Protein AF-A0ABD0PTB9-F1 (afdb_monomer)

Solvent-accessible surface area (back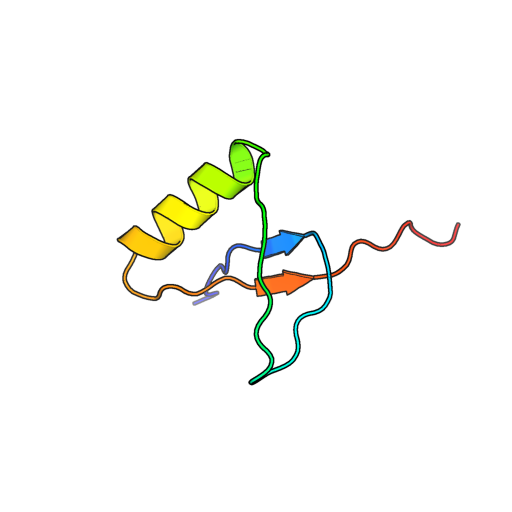bone atoms only — not comparable to full-atom values): 3718 Å² total; per-residue (Å²): 131,88,78,86,68,57,72,49,77,70,46,79,79,57,91,96,55,91,76,92,76,91,83,80,56,67,73,59,53,53,50,50,53,50,27,61,72,69,71,73,66,61,67,46,62,35,58,77,75,83,76,82,126

Foldseek 3Di:
DDDDAAEDEDDDDDPPDDDDDDDDDVVVVVVQVVLVVVPVVDHHYDYDDDDDD

Radius of gyration: 12.64 Å; Cα contacts (8 Å, |Δi|>4): 42; chains: 1; bounding box: 27×29×32 Å

InterPro domains:
  IPR003111 Lon protease, N-terminal domain [PF02190] (5-46)
  IPR015947 PUA-like superfamily [SSF88697] (4-52)
  IPR046336 Lon protease, N-terminal domain superfamily [G3DSA:2.30.130.40] (3-53)

Mean predicted aligned error: 5.25 Å

Structure (mmCIF, N/CA/C/O backbone):
data_AF-A0ABD0PTB9-F1
#
_entry.id   AF-A0ABD0PTB9-F1
#
loop_
_atom_site.group_PDB
_atom_site.id
_atom_site.type_symbol
_atom_site.label_atom_id
_atom_site.label_alt_id
_atom_site.label_comp_id
_atom_site.label_asym_id
_atom_site.label_entity_id
_atom_site.label_seq_id
_atom_site.pdbx_PDB_ins_code
_atom_site.Cartn_x
_atom_site.Cartn_y
_atom_site.Cartn_z
_atom_site.occupancy
_atom_site.B_iso_or_equiv
_atom_site.auth_seq_id
_atom_site.auth_comp_id
_atom_site.auth_asym_id
_atom_site.auth_atom_id
_atom_site.pdbx_PDB_model_num
ATOM 1 N N . LEU A 1 1 ? -14.121 -13.646 14.791 1.00 44.25 1 LEU A N 1
ATOM 2 C CA . LEU A 1 1 ? -14.423 -12.367 14.114 1.00 44.25 1 LEU A CA 1
ATOM 3 C C . LEU A 1 1 ? -13.395 -12.198 13.003 1.00 44.25 1 LEU A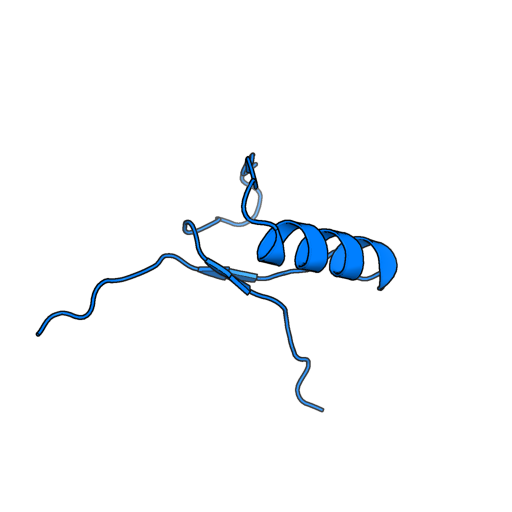 C 1
ATOM 5 O O . LEU A 1 1 ? -12.225 -11.992 13.308 1.00 44.25 1 LEU A O 1
ATOM 9 N N . THR A 1 2 ? -13.773 -12.450 11.754 1.00 49.16 2 THR A N 1
ATOM 10 C CA . THR A 1 2 ? -12.876 -12.330 10.596 1.00 49.16 2 THR A CA 1
ATOM 11 C C . THR A 1 2 ? -12.359 -10.894 10.522 1.00 49.16 2 THR A C 1
ATOM 13 O O . THR A 1 2 ? -13.136 -9.956 10.393 1.00 49.16 2 THR A O 1
ATOM 16 N N . LYS A 1 3 ? -11.052 -10.701 10.726 1.00 74.38 3 LYS A N 1
ATOM 17 C CA . LYS A 1 3 ? -10.410 -9.394 10.565 1.0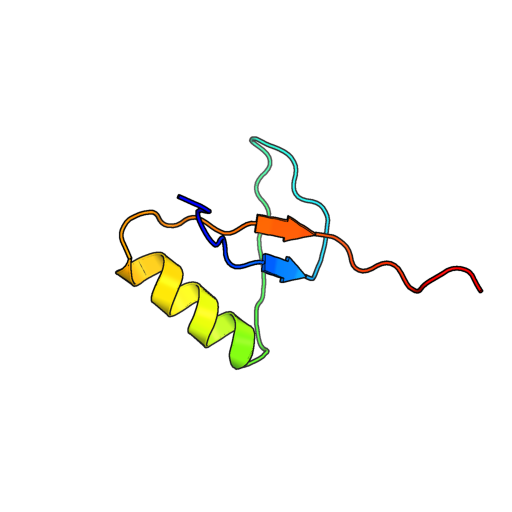0 74.38 3 LYS A CA 1
ATOM 18 C C . LYS A 1 3 ? -10.170 -9.199 9.074 1.00 74.38 3 LYS A C 1
ATOM 20 O O . LYS A 1 3 ? -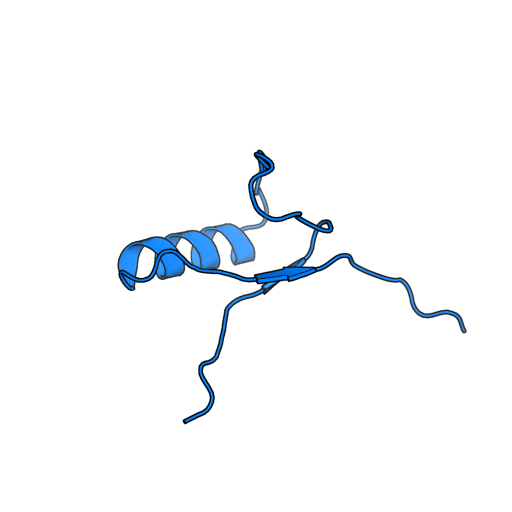9.215 -9.763 8.548 1.00 74.38 3 LYS A O 1
ATOM 25 N N . ASP A 1 4 ? -11.033 -8.443 8.409 1.00 85.00 4 ASP A N 1
ATOM 26 C CA . ASP A 1 4 ? -10.805 -8.048 7.021 1.00 85.00 4 ASP A CA 1
ATOM 27 C C . ASP A 1 4 ? -9.547 -7.169 6.946 1.00 85.00 4 ASP A C 1
ATOM 29 O O . ASP A 1 4 ? -9.429 -6.163 7.650 1.00 85.00 4 ASP A O 1
ATOM 33 N N . ILE A 1 5 ? -8.573 -7.573 6.127 1.00 90.94 5 ILE A N 1
ATOM 34 C CA . ILE A 1 5 ? -7.300 -6.867 5.938 1.00 90.94 5 ILE A CA 1
ATOM 35 C C . ILE A 1 5 ? -7.241 -6.373 4.489 1.00 90.94 5 ILE A C 1
ATOM 37 O O . ILE A 1 5 ? -7.342 -7.192 3.575 1.00 90.94 5 ILE A O 1
ATOM 41 N N . PRO A 1 6 ? -7.051 -5.064 4.245 1.00 93.31 6 PRO A N 1
ATOM 42 C CA . PRO A 1 6 ? -6.890 -4.546 2.890 1.00 93.31 6 PRO A CA 1
ATOM 43 C C . PRO A 1 6 ? -5.648 -5.129 2.207 1.00 93.31 6 PRO A C 1
ATOM 45 O O . PRO A 1 6 ? -4.598 -5.243 2.842 1.00 93.31 6 PRO A O 1
ATOM 48 N N . ILE A 1 7 ? -5.753 -5.458 0.917 1.00 94.06 7 ILE A N 1
ATOM 49 C CA . ILE A 1 7 ? -4.667 -6.060 0.131 1.00 94.06 7 ILE A CA 1
ATOM 50 C C . ILE A 1 7 ? -4.183 -5.093 -0.953 1.00 94.06 7 ILE A C 1
ATOM 52 O O . ILE A 1 7 ? -4.960 -4.625 -1.786 1.00 94.06 7 ILE A O 1
ATOM 56 N N . PHE A 1 8 ? -2.878 -4.824 -0.956 1.00 95.38 8 PHE A N 1
ATOM 57 C CA . PHE A 1 8 ? -2.176 -4.147 -2.040 1.00 95.38 8 PHE A CA 1
ATOM 58 C C . PHE A 1 8 ? -1.562 -5.187 -2.985 1.00 95.38 8 PHE A C 1
ATOM 60 O O . PHE A 1 8 ? -0.608 -5.877 -2.622 1.00 95.38 8 PHE A O 1
ATOM 67 N N . VAL A 1 9 ? -2.105 -5.304 -4.197 1.00 94.50 9 VAL A N 1
ATOM 68 C CA . VAL A 1 9 ? -1.591 -6.238 -5.207 1.00 94.50 9 VAL A CA 1
ATOM 69 C C . VAL A 1 9 ? -0.494 -5.545 -6.010 1.00 94.50 9 VAL A C 1
ATOM 71 O O . VAL A 1 9 ? -0.776 -4.582 -6.721 1.00 94.50 9 VAL A O 1
ATOM 74 N N . CYS A 1 10 ? 0.752 -6.006 -5.887 1.00 92.81 10 CYS A N 1
ATOM 75 C CA . CYS A 1 10 ? 1.885 -5.455 -6.640 1.00 92.81 10 CYS A CA 1
ATOM 76 C C . CYS A 1 10 ? 3.088 -6.405 -6.656 1.00 92.81 10 CYS A C 1
ATOM 78 O O . CYS A 1 10 ? 3.556 -6.779 -7.725 1.00 92.81 10 CYS A O 1
ATOM 80 N N . THR A 1 11 ? 3.587 -6.794 -5.479 1.00 91.06 11 THR A N 1
ATOM 81 C CA . THR A 1 11 ? 4.780 -7.640 -5.314 1.00 91.06 11 THR A CA 1
ATOM 82 C C . THR A 1 11 ? 4.750 -8.375 -3.970 1.00 91.06 11 THR A C 1
ATOM 84 O O . THR A 1 11 ? 3.927 -8.066 -3.103 1.00 91.06 11 THR A O 1
ATOM 87 N N . VAL A 1 12 ? 5.654 -9.338 -3.782 1.00 91.88 12 VAL A N 1
ATOM 88 C CA . VAL A 1 12 ? 5.893 -10.000 -2.491 1.00 91.88 12 VAL A CA 1
ATOM 89 C C . VAL A 1 12 ? 6.790 -9.113 -1.623 1.00 91.88 12 VAL A C 1
ATOM 91 O O . VAL A 1 12 ? 7.878 -8.725 -2.044 1.00 91.88 12 VAL A O 1
ATOM 94 N N . ALA A 1 13 ? 6.350 -8.814 -0.398 1.00 93.12 13 ALA A N 1
ATOM 95 C CA . ALA A 1 13 ? 7.159 -8.133 0.612 1.00 93.12 13 ALA A CA 1
ATOM 96 C C . ALA A 1 13 ? 7.645 -9.124 1.677 1.00 93.12 13 ALA A C 1
ATOM 98 O O . ALA A 1 13 ? 6.878 -9.968 2.142 1.00 93.12 13 ALA A O 1
ATOM 99 N N . TYR A 1 14 ? 8.908 -8.992 2.087 1.00 92.69 14 TYR A N 1
ATOM 100 C CA . TYR A 1 14 ? 9.523 -9.838 3.110 1.00 92.69 14 TYR A CA 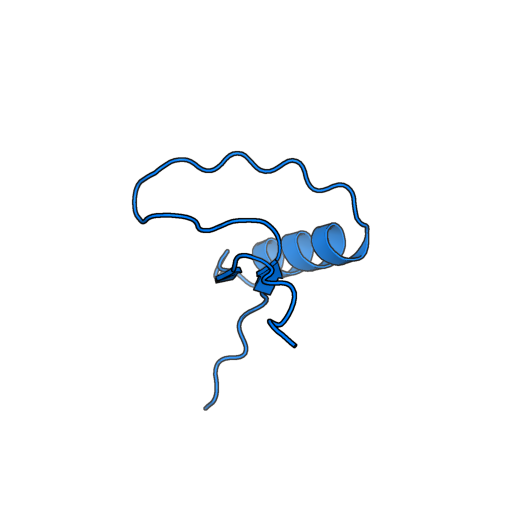1
ATOM 101 C C . TYR A 1 14 ? 9.628 -9.095 4.452 1.00 92.69 14 TYR A C 1
ATOM 103 O O . TYR A 1 14 ? 9.920 -7.895 4.462 1.00 92.69 14 TYR A O 1
ATOM 111 N N . PRO A 1 15 ? 9.415 -9.774 5.596 1.00 94.75 15 PRO A N 1
ATOM 112 C CA . PRO A 1 15 ? 9.543 -9.155 6.913 1.00 94.75 15 PRO A CA 1
ATOM 113 C C . PRO A 1 15 ? 10.912 -8.493 7.124 1.00 94.75 15 PRO A C 1
ATOM 115 O O . PRO A 1 15 ? 11.946 -9.084 6.831 1.00 94.75 15 PRO A O 1
ATOM 118 N N . GLY A 1 16 ? 10.917 -7.264 7.649 1.00 94.56 16 GLY A N 1
ATOM 119 C CA . GLY A 1 16 ? 12.141 -6.508 7.950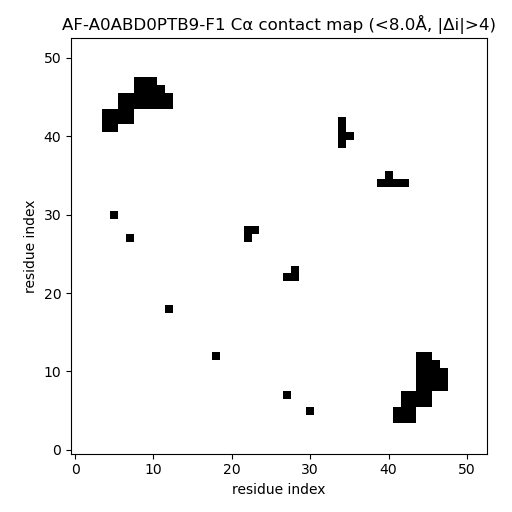 1.00 94.56 16 GLY A CA 1
ATOM 120 C C . GLY A 1 16 ? 12.826 -5.852 6.746 1.00 94.56 16 GLY A C 1
ATOM 121 O O . GLY A 1 16 ? 13.747 -5.064 6.947 1.00 94.56 16 GLY A O 1
ATOM 122 N N . ILE A 1 17 ? 12.372 -6.113 5.515 1.00 94.81 17 ILE A N 1
ATOM 123 C CA . ILE A 1 17 ? 12.949 -5.525 4.302 1.00 94.81 17 ILE A CA 1
ATOM 124 C C . ILE A 1 17 ? 12.153 -4.275 3.894 1.00 94.81 17 ILE A C 1
ATOM 126 O O . ILE A 1 17 ? 10.943 -4.375 3.668 1.00 94.81 17 ILE A O 1
ATOM 130 N N . PRO A 1 18 ? 12.792 -3.093 3.771 1.00 94.38 18 PRO A N 1
ATOM 131 C CA . PRO A 1 18 ? 12.127 -1.903 3.255 1.00 94.38 18 PRO A CA 1
ATOM 132 C C . PRO A 1 18 ? 11.569 -2.135 1.846 1.00 94.38 18 PRO A C 1
ATOM 134 O O . PRO A 1 18 ? 12.287 -2.560 0.944 1.00 94.38 18 PRO A O 1
ATOM 137 N N . CYS A 1 19 ? 10.293 -1.814 1.646 1.00 92.88 19 CYS A N 1
ATOM 138 C CA . CYS A 1 19 ? 9.611 -1.929 0.359 1.00 92.88 19 CYS A CA 1
ATOM 139 C C . CYS A 1 19 ? 9.021 -0.558 -0.017 1.00 92.88 19 CYS A C 1
ATOM 141 O O . CYS A 1 19 ? 7.890 -0.250 0.369 1.00 92.88 19 CYS A O 1
ATOM 143 N N . PRO A 1 20 ? 9.791 0.325 -0.680 1.00 93.06 20 PRO A N 1
ATOM 144 C CA . PRO A 1 20 ? 9.276 1.613 -1.129 1.00 93.06 20 PRO A CA 1
ATOM 145 C C . PRO A 1 20 ? 8.251 1.406 -2.252 1.00 93.06 20 PRO A C 1
ATOM 147 O O . PRO A 1 20 ? 8.540 0.757 -3.254 1.00 93.06 20 PRO A O 1
ATOM 150 N N . LEU A 1 21 ? 7.051 1.972 -2.093 1.00 92.19 21 LEU A N 1
ATOM 151 C CA . LEU A 1 21 ? 5.945 1.809 -3.039 1.00 92.19 21 LEU A CA 1
ATOM 152 C C . LEU A 1 21 ? 5.492 3.156 -3.599 1.00 92.19 21 LEU A C 1
ATOM 154 O O . LEU A 1 21 ? 5.027 4.033 -2.865 1.00 92.19 21 LEU A O 1
ATOM 158 N N . HIS A 1 22 ? 5.545 3.293 -4.923 1.00 94.75 22 HIS A N 1
ATOM 159 C CA . HIS A 1 22 ? 4.858 4.371 -5.619 1.00 94.75 22 HIS A CA 1
ATOM 160 C C . HIS A 1 22 ? 3.445 3.914 -5.971 1.00 94.75 22 HIS A C 1
ATOM 162 O O . HIS A 1 22 ? 3.252 3.088 -6.855 1.00 94.75 22 HIS A O 1
ATOM 168 N N . ILE A 1 23 ? 2.445 4.450 -5.275 1.00 95.06 23 ILE A N 1
ATOM 169 C CA . ILE A 1 23 ? 1.044 4.144 -5.568 1.00 95.06 23 ILE A CA 1
ATOM 170 C C . ILE A 1 23 ? 0.412 5.310 -6.347 1.00 95.06 23 ILE A C 1
ATOM 172 O O . ILE A 1 23 ? 0.544 6.482 -6.022 1.00 95.06 23 ILE A O 1
ATOM 176 N N . PHE A 1 24 ? -0.212 5.026 -7.471 1.00 95.81 24 PHE A N 1
ATOM 177 C CA . PHE A 1 24 ? -0.766 6.074 -8.339 1.00 95.81 24 PHE A CA 1
ATOM 178 C C . PHE A 1 24 ? -2.245 5.821 -8.597 1.00 95.81 24 PHE A C 1
ATOM 180 O O . PHE A 1 24 ? -3.013 6.761 -8.769 1.00 95.81 24 PHE A O 1
ATOM 187 N N . GLU A 1 25 ? -2.669 4.557 -8.533 1.00 97.19 25 GLU A N 1
ATOM 188 C CA . GLU A 1 25 ? -4.067 4.198 -8.689 1.00 97.19 25 GLU A CA 1
ATOM 189 C C . GLU A 1 25 ? -4.920 4.769 -7.539 1.00 97.19 25 GLU A C 1
ATOM 191 O O . GLU A 1 25 ? -4.647 4.485 -6.360 1.00 97.19 25 GLU A O 1
ATOM 196 N N . PRO A 1 26 ? -5.999 5.512 -7.851 1.00 97.69 26 PRO A N 1
ATOM 197 C CA . PRO A 1 26 ? -6.849 6.148 -6.843 1.00 97.69 26 PRO A CA 1
ATOM 198 C C . PRO A 1 26 ? -7.403 5.180 -5.788 1.00 97.69 26 PRO A C 1
ATOM 200 O O . PRO A 1 26 ? -7.474 5.525 -4.606 1.00 97.69 26 PRO A O 1
ATOM 203 N N . ARG A 1 27 ? -7.730 3.939 -6.180 1.00 96.44 27 ARG A N 1
ATOM 204 C CA . ARG A 1 27 ? -8.247 2.905 -5.264 1.00 96.44 27 ARG A CA 1
ATOM 205 C C . ARG A 1 27 ? -7.272 2.577 -4.130 1.00 96.44 27 ARG A C 1
ATOM 207 O O . ARG A 1 27 ? -7.676 2.498 -2.971 1.00 96.44 27 ARG A O 1
ATOM 214 N N . TYR A 1 28 ? -5.981 2.459 -4.437 1.00 97.00 28 TYR A N 1
ATOM 215 C CA . TYR A 1 28 ? -4.966 2.148 -3.435 1.00 97.00 28 TYR A CA 1
ATOM 216 C C . TYR A 1 28 ? -4.591 3.379 -2.611 1.00 97.00 28 TYR A C 1
ATOM 218 O O . TYR A 1 28 ? -4.252 3.248 -1.437 1.00 97.00 28 TYR A O 1
ATOM 226 N N . ARG A 1 29 ? -4.724 4.589 -3.170 1.00 96.50 29 ARG A N 1
ATOM 227 C CA . ARG A 1 29 ? -4.580 5.828 -2.392 1.00 96.50 29 ARG A CA 1
ATOM 228 C C . ARG A 1 29 ? -5.662 5.978 -1.329 1.00 96.50 29 ARG A C 1
ATOM 230 O O . ARG A 1 29 ? -5.332 6.274 -0.180 1.00 96.50 29 ARG A O 1
ATOM 237 N N . LEU A 1 30 ? -6.916 5.681 -1.667 1.00 96.44 30 LEU A N 1
ATOM 238 C CA . LEU A 1 30 ? -8.001 5.640 -0.685 1.00 96.44 30 LEU A CA 1
ATOM 239 C C . LEU A 1 30 ? -7.769 4.558 0.381 1.00 96.44 30 LEU A C 1
ATOM 241 O O . LEU A 1 30 ? -7.964 4.821 1.568 1.00 96.44 30 LEU A O 1
ATOM 245 N N . MET A 1 31 ? -7.326 3.365 -0.029 1.00 95.62 31 MET A N 1
ATOM 246 C CA . MET A 1 31 ? -6.999 2.27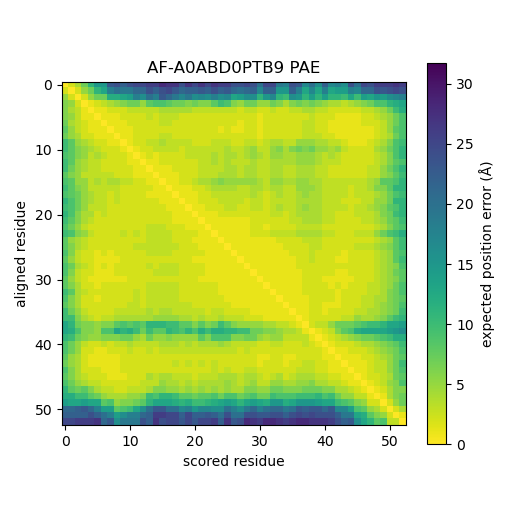2 0.891 1.00 95.62 31 MET A CA 1
ATOM 247 C C . MET A 1 31 ? -5.926 2.684 1.904 1.00 95.62 31 MET A C 1
ATOM 249 O O . MET A 1 31 ? -6.145 2.538 3.105 1.00 95.62 31 MET A O 1
ATOM 253 N N . MET A 1 32 ? -4.810 3.262 1.444 1.00 94.94 32 MET A N 1
ATOM 254 C CA . MET A 1 32 ? -3.739 3.700 2.344 1.00 94.94 32 MET A CA 1
ATOM 255 C C . MET A 1 32 ? -4.209 4.778 3.312 1.00 94.94 32 MET A C 1
ATOM 257 O O . MET A 1 32 ? -3.899 4.695 4.498 1.00 94.94 32 MET A O 1
ATOM 261 N N . ARG A 1 33 ? -5.006 5.750 2.849 1.00 94.12 33 ARG A N 1
ATOM 262 C CA . ARG A 1 33 ? -5.575 6.772 3.737 1.00 94.12 33 ARG A CA 1
ATOM 263 C C . ARG A 1 33 ? -6.384 6.136 4.875 1.00 94.12 33 ARG A C 1
ATOM 265 O O . ARG A 1 33 ? -6.128 6.433 6.037 1.00 94.12 33 ARG A O 1
ATOM 272 N N . ARG A 1 34 ? -7.264 5.177 4.561 1.00 93.31 34 ARG A N 1
ATOM 273 C CA . ARG A 1 34 ? -8.048 4.433 5.567 1.00 93.31 34 ARG A CA 1
ATOM 274 C C . ARG A 1 34 ? -7.163 3.611 6.514 1.00 93.31 34 ARG A C 1
ATOM 276 O O . ARG A 1 34 ? -7.401 3.600 7.719 1.00 93.31 34 ARG A O 1
ATOM 283 N N . CYS A 1 35 ? -6.120 2.945 6.013 1.00 93.00 35 CYS A N 1
ATOM 284 C CA . CYS A 1 35 ? -5.164 2.216 6.862 1.00 93.00 35 CYS A CA 1
ATOM 285 C C . CYS A 1 35 ? -4.455 3.143 7.863 1.00 93.00 35 CYS A C 1
ATOM 287 O O . CYS A 1 35 ? -4.201 2.741 8.999 1.00 93.00 35 CYS A O 1
ATOM 289 N N . MET A 1 36 ? -4.155 4.380 7.456 1.00 91.94 36 MET A N 1
ATOM 290 C CA . MET A 1 36 ? -3.531 5.381 8.323 1.00 91.94 36 MET A CA 1
ATOM 291 C C . MET A 1 36 ? -4.505 5.941 9.369 1.00 91.94 36 MET A C 1
ATOM 293 O O . MET A 1 36 ? -4.098 6.159 10.509 1.00 91.94 36 MET A O 1
ATOM 297 N N . GLU A 1 37 ? -5.778 6.124 9.009 1.00 93.00 37 GLU A N 1
ATOM 298 C CA . GLU A 1 37 ? -6.837 6.643 9.892 1.00 93.00 37 GLU A CA 1
ATOM 299 C C . GLU A 1 37 ? -7.325 5.608 10.925 1.00 93.00 37 GLU A C 1
ATOM 301 O O . GLU A 1 37 ? -7.633 5.960 12.059 1.00 93.00 37 GLU A O 1
ATOM 306 N N . THR A 1 38 ? -7.352 4.317 10.575 1.00 84.81 38 THR A N 1
ATOM 307 C CA . THR A 1 38 ? -7.875 3.222 11.429 1.00 84.81 38 THR A CA 1
ATOM 308 C C . THR A 1 38 ? -6.925 2.771 12.550 1.00 84.81 38 THR A C 1
ATOM 310 O O . THR A 1 38 ? -7.193 1.792 13.246 1.00 84.81 38 THR A O 1
ATOM 313 N N . GLY A 1 39 ? -5.789 3.450 12.732 1.00 77.19 39 GLY A N 1
ATOM 314 C CA . GLY A 1 39 ? -4.861 3.261 13.855 1.00 77.19 39 GLY A CA 1
ATOM 315 C C . GLY A 1 39 ? -3.946 2.034 13.768 1.00 77.19 39 GLY A C 1
ATOM 316 O O . GLY A 1 39 ? -2.835 2.070 14.292 1.00 77.19 39 GLY A O 1
ATOM 317 N N . THR A 1 40 ? -4.347 0.968 13.067 1.00 85.56 40 THR A N 1
ATOM 318 C CA . THR A 1 40 ? -3.513 -0.242 12.937 1.00 85.56 40 THR A CA 1
ATOM 319 C C . THR A 1 40 ? -2.334 -0.059 11.990 1.00 85.56 40 THR A C 1
ATOM 321 O O . THR A 1 40 ? -1.321 -0.731 12.179 1.00 85.56 40 THR A O 1
ATOM 324 N N . LYS A 1 41 ? -2.461 0.829 10.988 1.00 90.88 41 LYS A N 1
ATOM 325 C CA . LYS A 1 41 ? -1.452 1.089 9.945 1.00 90.88 41 LYS A CA 1
ATOM 326 C C . LYS A 1 41 ? -0.971 -0.193 9.252 1.00 90.88 41 LYS A C 1
ATOM 328 O O . LYS A 1 41 ? 0.199 -0.320 8.904 1.00 90.88 41 LYS A O 1
ATOM 333 N N . LYS A 1 42 ? -1.878 -1.162 9.085 1.00 91.69 42 LYS A N 1
ATOM 334 C CA . LYS A 1 42 ? -1.596 -2.482 8.508 1.00 91.69 42 LYS A CA 1
ATOM 335 C C . LYS A 1 42 ? -2.391 -2.700 7.227 1.00 91.69 42 LYS A C 1
ATOM 337 O O . LYS A 1 42 ? -3.555 -2.320 7.128 1.00 91.69 42 LYS A O 1
ATOM 342 N N . PHE A 1 43 ? -1.742 -3.353 6.276 1.00 93.81 43 PHE A N 1
ATOM 343 C CA . PHE A 1 43 ? -2.317 -3.905 5.056 1.00 93.81 43 PHE A CA 1
ATOM 344 C C . PHE A 1 43 ? -1.482 -5.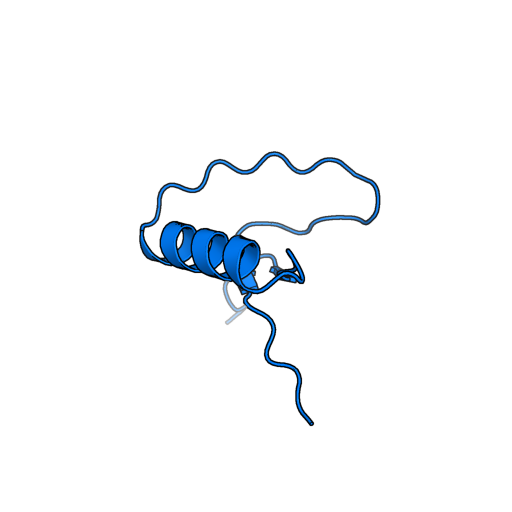127 4.650 1.00 93.81 43 PHE A C 1
ATOM 346 O O . PHE A 1 43 ? -0.347 -5.282 5.106 1.00 93.81 43 PHE A O 1
ATOM 353 N N . GLY A 1 44 ? -2.054 -6.009 3.837 1.00 93.56 44 GLY A N 1
ATOM 354 C CA . GLY A 1 44 ? -1.352 -7.148 3.249 1.00 93.56 44 GLY A CA 1
ATOM 355 C C . GLY A 1 44 ? -0.836 -6.830 1.849 1.00 93.56 44 GLY A C 1
ATOM 356 O O . GLY A 1 44 ? -1.375 -5.962 1.163 1.00 93.56 44 GLY A O 1
ATOM 357 N N . MET A 1 45 ? 0.188 -7.558 1.410 1.00 95.12 45 MET A N 1
ATOM 358 C CA . MET A 1 45 ? 0.705 -7.494 0.044 1.00 95.12 45 MET A CA 1
ATOM 359 C C . MET A 1 45 ? 0.668 -8.871 -0.600 1.00 95.12 45 MET A C 1
ATOM 361 O O . MET A 1 45 ? 0.974 -9.868 0.053 1.00 95.12 45 MET A O 1
ATOM 365 N N . CYS A 1 46 ? 0.327 -8.919 -1.882 1.00 91.38 46 CYS A N 1
ATOM 366 C CA . CYS A 1 46 ? 0.465 -10.124 -2.685 1.00 91.38 46 CYS A CA 1
ATOM 367 C C . CYS A 1 46 ? 0.981 -9.784 -4.084 1.00 91.38 46 CYS A C 1
ATOM 369 O O . CYS A 1 46 ? 0.766 -8.683 -4.604 1.00 91.38 46 CYS A O 1
ATOM 371 N N . SER A 1 47 ? 1.657 -10.754 -4.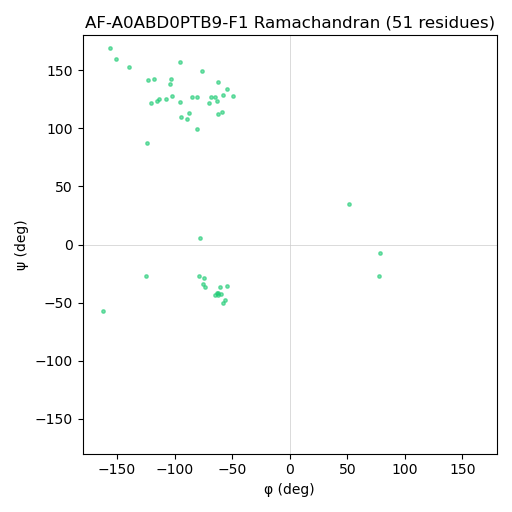695 1.00 92.38 47 SER A N 1
ATOM 372 C CA . SER A 1 47 ? 1.950 -10.703 -6.122 1.00 92.38 47 SER A CA 1
ATOM 373 C C . SER A 1 47 ? 0.694 -11.041 -6.914 1.00 92.38 47 SER A C 1
ATOM 375 O O . SER A 1 47 ? -0.152 -11.809 -6.454 1.00 92.38 47 SER A O 1
ATOM 377 N N . TYR A 1 48 ? 0.578 -10.468 -8.106 1.00 88.62 48 TYR A N 1
ATOM 378 C CA . TYR A 1 48 ? -0.403 -10.922 -9.077 1.00 88.62 48 TYR A CA 1
ATOM 379 C C . TYR A 1 48 ? 0.185 -12.094 -9.864 1.00 88.62 48 TYR A C 1
ATOM 381 O O . TYR A 1 48 ? 1.269 -11.969 -10.433 1.00 88.62 48 TYR A O 1
ATOM 389 N N . GLU A 1 49 ? -0.527 -13.215 -9.913 1.00 84.62 49 GLU A N 1
ATOM 390 C CA . GLU A 1 49 ? -0.226 -14.302 -10.841 1.00 84.62 49 GLU A CA 1
ATOM 391 C C . GLU A 1 49 ? -1.297 -14.331 -11.930 1.00 84.62 49 GLU A C 1
ATOM 393 O O . GLU A 1 49 ? -2.492 -14.414 -11.639 1.00 84.62 49 GLU A O 1
ATOM 398 N N . HIS A 1 50 ? -0.876 -14.262 -13.195 1.00 79.69 50 HIS A N 1
ATOM 399 C CA . HIS A 1 50 ? -1.765 -14.614 -14.295 1.00 79.69 50 HIS A CA 1
ATOM 400 C C . HIS A 1 50 ? -1.967 -16.128 -14.242 1.00 79.69 50 HIS A C 1
ATOM 402 O O . HIS A 1 50 ? -0.989 -16.876 -14.276 1.00 79.69 50 HIS A O 1
ATOM 408 N N . GLY A 1 51 ? -3.223 -16.564 -14.124 1.00 72.75 51 GLY A N 1
ATOM 409 C CA . GLY A 1 51 ? -3.567 -17.979 -14.047 1.00 72.75 51 GLY A CA 1
ATOM 410 C C . GLY A 1 51 ? -2.888 -18.763 -15.165 1.00 72.75 51 GLY A C 1
ATOM 411 O O . GLY A 1 51 ? -2.990 -18.394 -16.336 1.00 72.75 51 GLY A O 1
ATOM 412 N N . LYS A 1 52 ? -2.183 -19.837 -14.801 1.00 60.16 52 LYS A N 1
ATOM 413 C CA . LYS A 1 52 ? -1.842 -20.870 -15.775 1.00 60.16 52 LYS A CA 1
ATOM 414 C C . LYS A 1 52 ? -3.170 -21.453 -16.257 1.00 60.16 52 LYS A C 1
ATOM 416 O O . LYS A 1 52 ? -3.904 -22.009 -15.442 1.00 60.16 52 LYS A O 1
ATOM 421 N N . GLY A 1 53 ? -3.496 -21.215 -17.527 1.00 50.31 53 GLY A N 1
ATOM 422 C CA . GLY A 1 53 ? -4.526 -21.981 -18.227 1.00 50.31 53 GLY A CA 1
ATOM 423 C C . GLY A 1 53 ? -4.180 -23.462 -18.247 1.00 50.31 53 GLY A C 1
ATOM 424 O O . GLY A 1 53 ? -2.969 -23.780 -18.173 1.00 50.31 53 GLY A O 1
#

pLDDT: mean 88.58, std 12.12, range [44.25, 97.69]

Sequence (53 aa):
LTKDIPIFVCTVAYPGIPCPLHIFEPRYRLMMRRCMETGTKKFGMCSYEHGKG

Secondary structure (DSSP, 8-state):
------EEES----TTS-------SHHHHHHHHHHHHTSS---EEE-------

Organism: Cirrhinus mrigala (NCBI:txid683832)